Protein AF-A0A094WFV2-F1 (afdb_monomer_lite)

Foldseek 3Di:
DAPVVLLVVVLVVLLVCVVVVLCCQQPVVVDQAPVRVLVVQLPPCVRCVVVCVVCVVNVHHSVRSSVVSCVSCQLHNCVLVVLLVVLVVCVVVVVDDPVCNVSSVSSSVSSVRRND

Organism: NCBI:txid1218173

Secondary structure (DSSP, 8-state):
--HHHHHHHHHHHHHHTHHHHHHIIIII----SHHHHHHHHHH-HHHHHHHHHHHHHTT--HHHHHHHHHHHHGGGGGHHHHHHHHHHHHHHTT-S-GGGHHHHHHHHHHHHHTT-

pLDDT: mean 94.64, std 2.91, range [77.44, 97.62]

Radius of gyration: 16.58 Å; chains: 1; bounding box: 39×22×48 Å

Sequence (116 aa):
MIYEQFLKEVVNDFKALFNDFEEQVVKLRTVETFDEYFQQIVNDEDLIGEIYREAKRFGVQVTHFQTDLYKEVKDFKGLIRQRIQQIEQQLELGLIEQEKLFHAKTAQNLLRRSLG

Structure (mmCIF, N/CA/C/O backbone):
data_AF-A0A094WFV2-F1
#
_entry.id   AF-A0A094WFV2-F1
#
loop_
_atom_site.group_PDB
_atom_site.id
_atom_site.type_symbol
_atom_site.label_atom_id
_atom_site.label_alt_id
_atom_site.label_comp_id
_atom_site.label_asym_id
_atom_site.label_entity_id
_atom_site.label_seq_id
_atom_site.pdbx_PDB_ins_code
_atom_site.Cartn_x
_atom_site.Cartn_y
_atom_site.Cartn_z
_atom_site.occupancy
_atom_site.B_iso_or_equiv
_atom_site.auth_seq_id
_atom_site.auth_comp_id
_atom_site.auth_asym_id
_atom_site.auth_atom_id
_atom_site.pdbx_PDB_model_num
ATOM 1 N N . MET A 1 1 ? -11.347 -13.022 22.086 1.00 81.56 1 MET A N 1
ATOM 2 C CA . MET A 1 1 ? -10.407 -12.221 21.278 1.00 81.56 1 MET A CA 1
ATOM 3 C C . MET A 1 1 ? -10.186 -10.901 21.996 1.00 81.56 1 MET A C 1
ATOM 5 O O . MET A 1 1 ? -11.142 -10.418 22.587 1.00 81.56 1 MET A O 1
ATOM 9 N N . ILE A 1 2 ? -8.961 -10.376 22.021 1.00 93.06 2 ILE A N 1
ATOM 10 C CA . ILE A 1 2 ? -8.649 -9.027 22.539 1.00 93.06 2 ILE A CA 1
ATOM 11 C C . ILE A 1 2 ? -8.389 -8.075 21.365 1.00 93.06 2 ILE A C 1
ATOM 13 O O . ILE A 1 2 ? -8.126 -8.549 20.258 1.00 93.06 2 ILE A O 1
ATOM 17 N N . TYR A 1 3 ? -8.440 -6.761 21.599 1.00 94.69 3 TYR A N 1
ATOM 18 C CA . TYR A 1 3 ? -8.281 -5.746 20.549 1.00 94.69 3 TYR A CA 1
ATOM 19 C C . TYR A 1 3 ? -6.982 -5.918 19.751 1.00 94.69 3 TYR A C 1
ATOM 21 O O . TYR A 1 3 ? -6.995 -5.871 18.526 1.00 94.69 3 TYR A O 1
ATOM 29 N N . GLU A 1 4 ? -5.869 -6.215 20.418 1.00 94.44 4 GLU A N 1
ATOM 30 C CA . GLU A 1 4 ? -4.567 -6.399 19.773 1.00 94.44 4 GLU A CA 1
ATOM 31 C C . GLU A 1 4 ? -4.539 -7.616 18.843 1.00 94.44 4 GLU A C 1
ATOM 33 O O . GLU A 1 4 ? -3.803 -7.631 17.857 1.00 94.44 4 GLU A O 1
ATOM 38 N N . GLN A 1 5 ? -5.316 -8.655 19.154 1.00 95.12 5 GLN A N 1
ATOM 39 C CA . GLN A 1 5 ? -5.446 -9.818 18.282 1.00 95.12 5 GLN A CA 1
ATOM 40 C C . GLN A 1 5 ? -6.314 -9.483 17.065 1.00 95.12 5 GLN A C 1
ATOM 42 O O . GLN A 1 5 ? -5.911 -9.785 15.947 1.00 95.12 5 GLN A O 1
ATOM 47 N N . PHE A 1 6 ? -7.435 -8.793 17.280 1.00 95.94 6 PHE A N 1
ATOM 48 C CA . PHE A 1 6 ? -8.298 -8.305 16.205 1.00 95.94 6 PHE A CA 1
ATOM 49 C C . PHE A 1 6 ? -7.533 -7.394 15.232 1.00 95.94 6 PHE A C 1
ATOM 51 O O . PHE A 1 6 ? -7.544 -7.622 14.026 1.00 95.94 6 PHE A O 1
ATOM 58 N N . LEU A 1 7 ? -6.778 -6.418 15.748 1.00 96.25 7 LEU A N 1
ATOM 59 C CA . LEU A 1 7 ? -5.955 -5.533 14.925 1.00 96.25 7 LEU A CA 1
ATOM 60 C C . LEU A 1 7 ? -4.946 -6.325 14.083 1.00 96.25 7 LEU A C 1
ATOM 62 O O . LEU A 1 7 ? -4.776 -6.038 12.904 1.00 96.25 7 LEU A O 1
ATOM 66 N N . LYS A 1 8 ? -4.299 -7.350 14.651 1.00 95.38 8 LYS A N 1
ATOM 67 C CA . LYS A 1 8 ? -3.358 -8.203 13.905 1.00 95.38 8 LYS A CA 1
ATOM 68 C C . LYS A 1 8 ? -4.018 -8.975 12.767 1.00 95.38 8 LYS A C 1
ATOM 70 O O . LYS A 1 8 ? -3.378 -9.151 11.732 1.00 95.38 8 LYS A O 1
ATOM 75 N N . GLU A 1 9 ? -5.242 -9.455 12.962 1.00 94.88 9 GLU A N 1
ATOM 76 C CA . GLU A 1 9 ? -6.013 -10.138 11.918 1.00 94.88 9 GLU A CA 1
ATOM 77 C C . GLU A 1 9 ? -6.300 -9.165 10.770 1.00 94.88 9 GLU A C 1
ATOM 79 O O . GLU A 1 9 ? -5.876 -9.418 9.644 1.00 94.88 9 GLU A O 1
ATOM 84 N N . VAL A 1 10 ? -6.825 -7.977 11.083 1.00 94.94 10 VAL A N 1
ATOM 85 C CA . VAL A 1 10 ? -7.082 -6.934 10.077 1.00 94.94 10 VAL A CA 1
ATOM 86 C C . VAL A 1 10 ? -5.804 -6.504 9.353 1.00 94.94 10 VAL A C 1
ATOM 88 O O . VAL A 1 10 ? -5.805 -6.329 8.140 1.00 94.94 10 VAL A O 1
ATOM 91 N N . VAL A 1 11 ? -4.679 -6.363 10.060 1.00 94.81 11 VAL A N 1
ATOM 92 C CA . VAL A 1 11 ? -3.377 -6.034 9.450 1.00 94.81 11 VAL A CA 1
ATOM 93 C C . VAL A 1 11 ? -2.936 -7.103 8.448 1.00 94.81 11 VAL A C 1
ATOM 95 O O . VAL A 1 11 ? -2.280 -6.781 7.457 1.00 94.81 11 VAL A O 1
ATOM 98 N N . ASN A 1 12 ? -3.239 -8.378 8.693 1.00 93.25 12 ASN A N 1
ATOM 99 C CA . ASN A 1 12 ? -2.910 -9.444 7.751 1.00 93.25 12 ASN A CA 1
ATOM 100 C C . ASN A 1 12 ? -3.816 -9.409 6.521 1.00 93.25 12 ASN A C 1
ATOM 102 O O . ASN A 1 12 ? -3.295 -9.532 5.413 1.00 93.25 12 ASN A O 1
ATOM 106 N N . ASP A 1 13 ? -5.110 -9.156 6.703 1.00 91.50 13 ASP A N 1
ATOM 107 C CA . ASP A 1 13 ? -6.047 -8.979 5.592 1.00 91.50 13 ASP A CA 1
ATOM 108 C C . ASP A 1 13 ? -5.655 -7.769 4.737 1.00 91.50 13 ASP A C 1
ATOM 110 O O . ASP A 1 13 ? -5.592 -7.854 3.512 1.00 91.50 13 ASP A O 1
ATOM 114 N N . PHE A 1 14 ? -5.244 -6.670 5.373 1.00 92.69 14 PHE A N 1
ATOM 115 C CA . PHE A 1 14 ? -4.787 -5.476 4.670 1.00 92.69 14 PHE A CA 1
ATOM 116 C C . PHE A 1 14 ? -3.545 -5.744 3.810 1.00 92.69 14 PHE A C 1
ATOM 118 O O . PHE A 1 14 ? -3.427 -5.212 2.712 1.00 92.69 14 PHE A O 1
ATOM 125 N N . LYS A 1 15 ? -2.615 -6.605 4.246 1.00 89.88 15 LYS A N 1
ATOM 126 C CA . LYS A 1 15 ? -1.456 -6.986 3.411 1.00 89.88 15 LYS A CA 1
ATOM 127 C C . LYS A 1 15 ? -1.861 -7.712 2.135 1.00 89.88 15 LYS A C 1
ATOM 129 O O . LYS A 1 15 ? -1.152 -7.591 1.139 1.00 89.88 15 LYS A O 1
ATOM 134 N N . ALA A 1 16 ? -2.965 -8.458 2.153 1.00 91.50 16 ALA A N 1
ATOM 135 C CA . ALA A 1 16 ? -3.456 -9.144 0.963 1.00 91.50 16 ALA A CA 1
ATOM 136 C C . ALA A 1 16 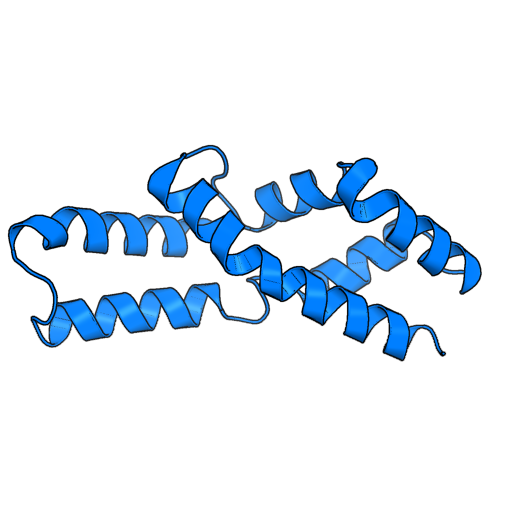? -3.871 -8.152 -0.141 1.00 91.50 16 ALA A C 1
ATOM 138 O O . ALA A 1 16 ? -3.805 -8.496 -1.320 1.00 91.50 16 ALA A O 1
ATOM 139 N N . LEU A 1 17 ? -4.191 -6.905 0.226 1.00 94.81 17 LEU A N 1
ATOM 140 C CA . LEU A 1 17 ? -4.513 -5.822 -0.707 1.00 94.81 17 LEU A CA 1
ATOM 141 C C . LEU A 1 17 ? -3.289 -5.269 -1.460 1.00 94.81 17 LEU A C 1
ATOM 143 O O . LEU A 1 17 ? -3.445 -4.461 -2.368 1.00 94.81 17 LEU A O 1
ATOM 147 N N . PHE A 1 18 ? -2.064 -5.711 -1.144 1.00 96.88 18 PHE A N 1
ATOM 148 C CA . PHE A 1 18 ? -0.855 -5.216 -1.811 1.00 96.88 18 PHE A CA 1
ATOM 149 C C . PHE A 1 18 ? -0.888 -5.389 -3.340 1.00 96.88 18 PHE A C 1
ATOM 151 O O . PHE A 1 18 ? -0.471 -4.493 -4.070 1.00 96.88 18 PHE A O 1
ATOM 158 N N . ASN A 1 19 ? -1.386 -6.527 -3.832 1.00 96.06 19 ASN A N 1
ATOM 159 C CA . ASN A 1 19 ? -1.443 -6.786 -5.274 1.00 96.06 19 ASN A CA 1
ATOM 160 C C . ASN A 1 19 ? -2.444 -5.864 -5.980 1.00 96.06 19 ASN A C 1
ATOM 162 O O . ASN A 1 19 ? -2.177 -5.416 -7.093 1.00 96.06 19 ASN A O 1
ATOM 166 N N . ASP A 1 20 ? -3.569 -5.576 -5.322 1.00 96.31 20 ASP A N 1
ATOM 167 C CA . ASP A 1 20 ? -4.555 -4.618 -5.819 1.00 96.31 20 ASP A CA 1
ATOM 168 C C . ASP A 1 20 ? -3.950 -3.210 -5.857 1.00 96.31 20 ASP A C 1
ATOM 170 O O . ASP A 1 20 ? -3.961 -2.559 -6.897 1.00 96.31 20 ASP A O 1
ATOM 174 N N . PHE A 1 21 ? -3.284 -2.784 -4.782 1.00 97.38 21 PHE A N 1
ATOM 175 C CA . PHE A 1 21 ? -2.538 -1.528 -4.764 1.00 97.38 21 PHE A CA 1
ATOM 176 C C . PHE A 1 21 ? -1.502 -1.426 -5.897 1.00 97.38 21 PHE A C 1
ATOM 178 O O . PHE A 1 21 ? -1.451 -0.411 -6.595 1.00 97.38 21 PHE A O 1
ATOM 185 N N . GLU A 1 22 ? -0.681 -2.461 -6.116 1.00 97.31 22 GLU A N 1
ATOM 186 C CA . GLU A 1 22 ? 0.305 -2.465 -7.206 1.00 97.31 22 GLU A CA 1
ATOM 187 C C . GLU A 1 22 ? -0.384 -2.324 -8.571 1.00 97.31 22 GLU A C 1
ATOM 189 O O . GLU A 1 22 ? 0.081 -1.570 -9.428 1.00 97.31 22 GLU A O 1
ATOM 194 N N . GLU A 1 23 ? -1.511 -3.001 -8.780 1.00 97.00 23 GLU A N 1
ATOM 195 C CA . GLU A 1 23 ? -2.301 -2.877 -10.002 1.00 97.00 23 GLU A CA 1
ATOM 196 C C . GLU A 1 23 ? -2.859 -1.462 -10.191 1.00 97.00 23 GLU A C 1
ATOM 198 O O . GLU A 1 23 ? -2.701 -0.882 -11.275 1.00 97.00 23 GLU A O 1
ATOM 203 N N . GLN A 1 24 ? -3.425 -0.875 -9.140 1.00 97.06 24 GLN A N 1
ATOM 204 C CA . GLN A 1 24 ? -3.963 0.481 -9.159 1.00 97.06 24 GLN A CA 1
ATOM 205 C C . GLN A 1 24 ? -2.885 1.534 -9.453 1.00 97.06 24 GLN A C 1
ATOM 207 O O . GLN A 1 24 ? -3.100 2.419 -10.284 1.00 97.06 24 GLN A O 1
ATOM 212 N N . VAL A 1 25 ? -1.693 1.402 -8.868 1.00 96.94 25 VAL A N 1
ATOM 213 C CA . VAL A 1 25 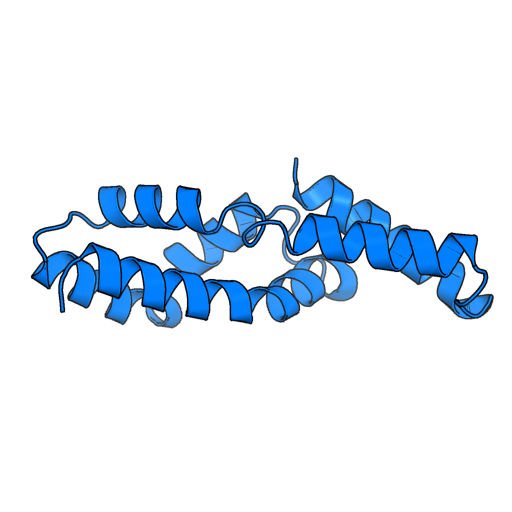? -0.574 2.343 -9.062 1.00 96.94 25 VAL A CA 1
ATOM 214 C C . VAL A 1 25 ? 0.120 2.159 -10.412 1.00 96.94 25 VAL A C 1
ATOM 216 O O . VAL A 1 25 ? 0.482 3.133 -11.076 1.00 96.94 25 VAL A O 1
ATOM 219 N N . VAL A 1 26 ? 0.359 0.916 -10.836 1.00 96.38 26 VAL A N 1
ATOM 220 C CA . VAL A 1 26 ? 1.230 0.625 -11.987 1.00 96.38 26 VAL A CA 1
ATOM 221 C C . VAL A 1 26 ? 0.444 0.512 -13.288 1.00 96.38 26 VAL A C 1
ATOM 223 O O . VAL A 1 26 ? 0.893 1.036 -14.317 1.00 96.38 26 VAL A O 1
ATOM 226 N N . LYS A 1 27 ? -0.708 -0.164 -13.268 1.00 94.06 27 LYS A N 1
ATOM 227 C CA . LYS A 1 27 ? -1.493 -0.445 -14.477 1.00 94.06 27 LYS A CA 1
ATOM 228 C C . LYS A 1 27 ? -2.620 0.557 -14.668 1.00 94.06 27 LYS A C 1
ATOM 230 O O . LYS A 1 27 ? -2.696 1.160 -15.734 1.00 94.06 27 LYS A O 1
ATOM 235 N N . LEU A 1 28 ? -3.469 0.729 -13.655 1.00 95.88 28 LEU A N 1
ATOM 236 C CA . LEU A 1 28 ? -4.707 1.505 -13.783 1.00 95.88 28 LEU A CA 1
ATOM 237 C C . LEU A 1 28 ? -4.486 3.011 -13.612 1.00 95.88 28 LEU A C 1
ATOM 239 O O . LEU A 1 28 ? -5.219 3.798 -14.201 1.00 95.88 28 LEU A O 1
ATOM 243 N N . ARG A 1 29 ? -3.449 3.407 -12.865 1.00 93.25 29 ARG A N 1
ATOM 244 C CA . ARG A 1 29 ? -3.120 4.807 -12.538 1.00 93.25 29 ARG A CA 1
ATOM 245 C C . ARG A 1 29 ? -4.257 5.538 -11.826 1.00 93.25 29 ARG A C 1
ATOM 247 O O . ARG A 1 29 ? -4.449 6.730 -12.038 1.00 93.25 29 ARG A O 1
ATOM 254 N N . THR A 1 30 ? -5.008 4.813 -11.006 1.00 95.38 30 THR A N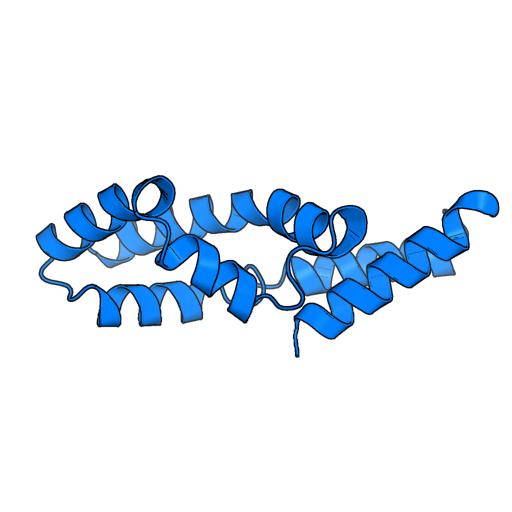 1
ATOM 255 C CA . THR A 1 30 ? -6.145 5.341 -10.237 1.00 95.38 30 THR A CA 1
ATOM 256 C C . THR A 1 30 ? -5.742 5.860 -8.864 1.00 95.38 30 THR A C 1
ATOM 258 O O . THR A 1 30 ? -6.522 6.573 -8.245 1.00 95.38 30 THR A O 1
ATOM 261 N N . VAL A 1 31 ? -4.540 5.504 -8.402 1.00 95.62 31 VAL A N 1
ATOM 262 C CA . VAL A 1 31 ? -3.961 5.930 -7.127 1.00 95.62 31 VAL A CA 1
ATOM 263 C C . VAL A 1 31 ? -2.483 6.255 -7.322 1.00 95.62 31 VAL A C 1
ATOM 265 O O . VAL A 1 31 ? -1.789 5.563 -8.075 1.00 95.62 31 VAL A O 1
ATOM 268 N N . GLU A 1 32 ? -1.985 7.287 -6.640 1.00 94.94 32 GLU A N 1
ATOM 269 C CA . GLU A 1 32 ? -0.577 7.688 -6.687 1.00 94.94 32 GLU A CA 1
ATOM 270 C C . GLU A 1 32 ? 0.231 7.245 -5.464 1.00 94.94 32 GLU A C 1
ATOM 272 O O . GLU A 1 32 ? 1.407 6.901 -5.617 1.00 94.94 32 GLU A O 1
ATOM 277 N N . THR A 1 33 ? -0.364 7.243 -4.266 1.00 96.75 33 THR A N 1
ATOM 278 C CA . THR A 1 33 ? 0.346 6.970 -3.002 1.00 96.75 33 THR A CA 1
ATOM 279 C C . THR A 1 33 ? -0.333 5.907 -2.147 1.00 96.75 33 THR A C 1
ATOM 281 O O . THR A 1 33 ? -1.527 5.635 -2.275 1.00 96.75 33 THR A O 1
ATOM 284 N N . PHE A 1 34 ? 0.432 5.298 -1.236 1.00 96.12 34 PHE A N 1
ATOM 285 C CA . PHE A 1 34 ? -0.137 4.415 -0.216 1.00 96.12 34 PHE A CA 1
ATOM 286 C C . PHE A 1 34 ? -1.183 5.144 0.637 1.00 96.12 34 PHE A C 1
ATOM 288 O O . PHE A 1 34 ? -2.212 4.562 0.967 1.00 96.12 34 PHE A O 1
ATOM 295 N N . ASP A 1 35 ? -0.935 6.409 0.975 1.00 96.44 35 ASP A N 1
ATOM 296 C CA . ASP A 1 35 ? -1.842 7.200 1.806 1.00 96.44 35 ASP A CA 1
ATOM 297 C C . ASP A 1 35 ? -3.186 7.420 1.108 1.00 96.44 35 ASP A C 1
ATOM 299 O O . ASP A 1 35 ? -4.233 7.247 1.730 1.00 96.44 35 ASP A O 1
ATOM 303 N N . GLU A 1 36 ? -3.172 7.730 -0.189 1.00 96.06 36 GLU A N 1
ATOM 304 C CA . GLU A 1 36 ? -4.387 7.838 -0.997 1.00 96.06 36 GLU A CA 1
ATOM 305 C C . GLU A 1 36 ? -5.134 6.500 -1.063 1.00 96.06 36 GLU A C 1
ATOM 307 O O . GLU A 1 36 ? -6.333 6.462 -0.789 1.00 96.06 36 GLU A O 1
ATOM 312 N N . TYR A 1 37 ? -4.428 5.396 -1.337 1.00 96.62 37 TYR A N 1
ATOM 313 C CA . TYR A 1 37 ? -5.023 4.056 -1.353 1.00 96.62 37 TYR A CA 1
ATOM 314 C C . TYR A 1 37 ? -5.678 3.716 -0.013 1.00 96.62 37 TYR A C 1
ATOM 316 O O . TYR A 1 37 ? -6.830 3.293 0.051 1.00 96.62 37 TYR A O 1
ATOM 324 N N . PHE A 1 38 ? -4.953 3.942 1.083 1.00 96.56 38 PHE A N 1
ATOM 325 C CA . PHE A 1 38 ? -5.446 3.695 2.427 1.00 96.56 38 PHE A CA 1
ATOM 326 C C . PHE A 1 38 ? -6.711 4.507 2.698 1.00 96.56 38 PHE A C 1
ATOM 328 O O . PHE A 1 38 ? -7.678 3.952 3.213 1.00 96.56 38 PHE A O 1
ATOM 335 N N . GLN A 1 39 ? -6.728 5.788 2.311 1.00 95.75 39 GLN A N 1
ATOM 336 C CA . GLN A 1 39 ? -7.909 6.640 2.438 1.00 95.75 39 GLN A CA 1
ATOM 337 C C . GLN A 1 39 ? -9.095 6.127 1.618 1.00 95.75 39 GLN A C 1
ATOM 339 O O . GLN A 1 39 ? -10.222 6.198 2.098 1.00 95.75 39 GLN A O 1
ATOM 344 N N . GLN A 1 40 ? -8.879 5.578 0.423 1.00 94.94 40 GLN A N 1
ATOM 345 C CA . GLN A 1 40 ? -9.964 4.964 -0.346 1.00 94.94 40 GLN A CA 1
ATOM 346 C C . GLN A 1 40 ? -10.560 3.760 0.398 1.00 94.94 40 GLN A C 1
ATOM 348 O O . GLN A 1 40 ? -11.769 3.718 0.600 1.00 94.94 40 GLN A O 1
ATOM 353 N N . ILE A 1 41 ? -9.722 2.852 0.911 1.00 94.94 41 ILE A N 1
ATOM 354 C CA . ILE A 1 41 ? -10.177 1.654 1.639 1.00 94.94 41 ILE A CA 1
ATOM 355 C C . ILE A 1 41 ? -10.918 2.002 2.936 1.00 94.94 41 ILE A C 1
ATOM 357 O O . ILE A 1 41 ? -11.957 1.424 3.234 1.00 94.94 41 ILE A O 1
ATOM 361 N N . VAL A 1 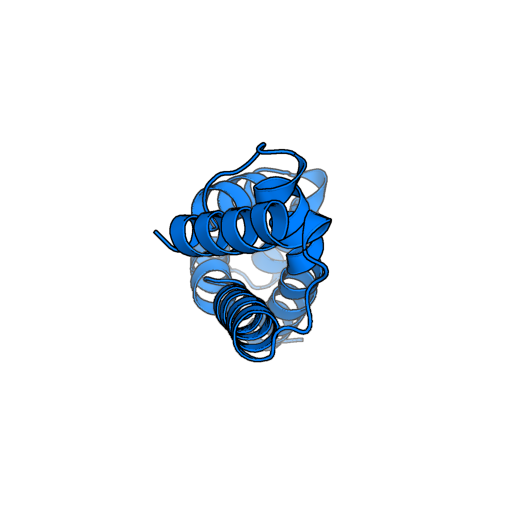42 ? -10.405 2.944 3.732 1.00 94.69 42 VAL A N 1
ATOM 362 C CA . VAL A 1 42 ? -11.021 3.313 5.025 1.00 94.69 42 VAL A CA 1
ATOM 363 C C . VAL A 1 42 ? -12.284 4.167 4.889 1.00 94.69 42 VAL A C 1
ATOM 365 O O . VAL A 1 42 ? -13.025 4.305 5.862 1.00 94.69 42 VAL A O 1
ATOM 368 N N . ASN A 1 43 ? -12.529 4.742 3.710 1.00 93.44 43 ASN A N 1
ATOM 369 C CA . ASN A 1 43 ? -13.759 5.472 3.402 1.00 93.44 43 ASN A CA 1
ATOM 370 C C . ASN A 1 43 ? -14.790 4.607 2.657 1.00 93.44 43 ASN A C 1
ATOM 372 O O . ASN A 1 43 ? -15.938 5.028 2.522 1.00 93.44 43 ASN A O 1
ATOM 376 N N . ASP A 1 44 ? -14.405 3.415 2.202 1.00 93.12 44 ASP A N 1
ATOM 377 C CA . ASP A 1 44 ? -15.298 2.444 1.580 1.00 93.12 44 ASP A CA 1
ATOM 378 C C . ASP A 1 44 ? -16.018 1.619 2.661 1.00 93.12 44 ASP A C 1
ATOM 380 O O . ASP A 1 44 ? -15.447 0.724 3.292 1.00 93.12 44 ASP A O 1
ATOM 384 N N . GLU A 1 45 ? -17.291 1.948 2.902 1.00 89.00 45 GLU A N 1
ATOM 385 C CA . GLU A 1 45 ? -18.111 1.290 3.924 1.00 89.00 45 GLU A CA 1
ATOM 386 C C . GLU A 1 45 ? -18.343 -0.201 3.631 1.00 89.00 45 GLU A C 1
ATOM 388 O O . GLU A 1 45 ? -18.448 -0.985 4.580 1.00 89.00 45 GLU A O 1
ATOM 393 N N . ASP A 1 46 ? -18.346 -0.612 2.360 1.00 90.38 46 ASP A N 1
ATOM 394 C CA . ASP A 1 46 ? -18.519 -2.015 1.979 1.00 90.38 46 ASP A CA 1
ATOM 395 C C . ASP A 1 46 ? -17.271 -2.838 2.332 1.00 90.38 46 ASP A C 1
ATOM 397 O O . ASP A 1 46 ? -17.385 -3.992 2.749 1.00 90.38 46 ASP A O 1
ATOM 401 N N . LEU A 1 47 ? -16.080 -2.239 2.236 1.00 86.81 47 LEU A N 1
ATOM 402 C CA . LEU A 1 47 ? -14.816 -2.907 2.561 1.00 86.81 47 LEU A CA 1
ATOM 403 C C . LEU A 1 47 ? -14.488 -2.895 4.060 1.00 86.81 47 LEU A C 1
ATOM 405 O O . LEU A 1 47 ? -14.032 -3.904 4.600 1.00 86.81 47 LEU A O 1
ATOM 409 N N . ILE A 1 48 ? -14.690 -1.768 4.752 1.00 92.94 48 ILE A N 1
ATOM 410 C CA . ILE A 1 48 ? -14.206 -1.582 6.134 1.00 92.94 48 ILE A CA 1
ATOM 411 C C . ILE A 1 48 ? -15.332 -1.545 7.184 1.00 92.94 48 ILE A C 1
ATOM 413 O O . ILE A 1 48 ? -15.068 -1.581 8.391 1.00 92.94 48 ILE A O 1
ATOM 417 N N . GLY A 1 49 ? -16.601 -1.476 6.776 1.00 92.50 49 GLY A N 1
ATOM 418 C CA . GLY A 1 49 ? -17.726 -1.235 7.686 1.00 92.50 49 GLY A CA 1
ATOM 419 C C . GLY A 1 49 ? -17.909 -2.320 8.752 1.00 92.50 49 GLY A C 1
ATOM 420 O O . GLY A 1 49 ? -18.220 -2.025 9.911 1.00 92.50 49 GLY A O 1
ATOM 421 N N . GLU A 1 50 ? -17.677 -3.590 8.411 1.00 93.12 50 GLU A N 1
ATOM 422 C CA . GLU A 1 50 ? -17.679 -4.696 9.382 1.00 93.12 50 GLU A CA 1
ATOM 423 C C . GLU A 1 50 ? -16.542 -4.582 10.396 1.00 93.12 50 GLU A C 1
ATOM 425 O O . GLU A 1 50 ? -16.780 -4.695 11.602 1.00 93.12 50 GLU A O 1
ATOM 430 N N . ILE A 1 51 ? -15.344 -4.240 9.926 1.00 94.50 51 ILE A N 1
ATOM 431 C CA . ILE A 1 51 ? -14.160 -4.023 10.760 1.00 94.50 51 ILE A CA 1
ATOM 432 C C . ILE A 1 51 ? -14.419 -2.887 11.761 1.00 94.50 51 ILE A C 1
ATOM 434 O O . ILE A 1 51 ? -14.120 -3.018 12.946 1.00 94.50 51 ILE A O 1
ATOM 438 N N . TYR A 1 52 ? -15.048 -1.786 11.340 1.00 95.81 52 TYR A N 1
ATOM 439 C CA . TYR A 1 52 ? -15.385 -0.680 12.246 1.00 95.81 52 TYR A CA 1
ATOM 440 C C . TYR A 1 52 ? -16.447 -1.031 13.275 1.00 95.81 52 TYR A C 1
ATOM 442 O O . TYR A 1 52 ? -16.376 -0.570 14.418 1.00 95.81 52 TYR A O 1
ATOM 450 N N . ARG A 1 53 ? -17.440 -1.841 12.900 1.00 95.12 53 ARG A N 1
ATOM 451 C CA . ARG A 1 53 ? -18.430 -2.344 13.858 1.00 95.12 53 ARG A CA 1
ATOM 452 C C . ARG A 1 53 ? -17.767 -3.225 14.911 1.00 95.12 53 ARG A C 1
ATOM 454 O O . ARG A 1 53 ? -18.088 -3.077 16.088 1.00 95.12 53 ARG A O 1
ATOM 461 N N . GLU A 1 54 ? -16.823 -4.070 14.513 1.00 94.75 54 GLU A N 1
ATOM 462 C CA . GLU A 1 54 ? -16.070 -4.915 15.440 1.00 94.75 54 GLU A CA 1
ATOM 463 C C . GLU A 1 54 ? -15.132 -4.088 16.336 1.00 94.75 54 GLU A C 1
ATOM 465 O O . GLU A 1 54 ? -15.170 -4.237 17.555 1.00 94.75 54 GLU A O 1
ATOM 470 N N . ALA A 1 55 ? -14.398 -3.112 15.790 1.00 94.69 55 ALA A N 1
ATOM 471 C CA . ALA A 1 55 ? -13.562 -2.195 16.574 1.00 94.69 55 ALA A CA 1
ATOM 472 C C . ALA A 1 55 ? -14.363 -1.466 17.674 1.00 94.69 55 ALA A C 1
ATOM 474 O O . ALA A 1 55 ? -13.921 -1.365 18.822 1.00 94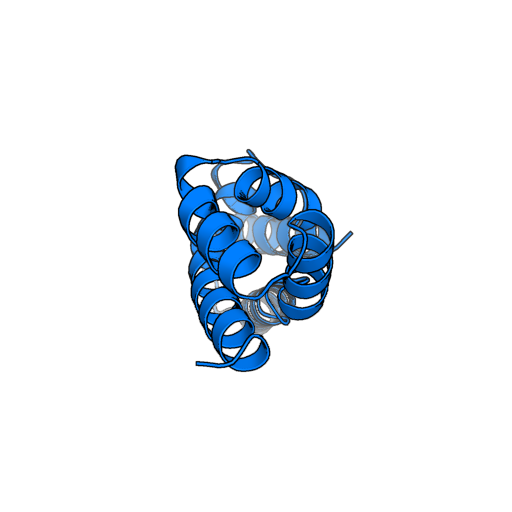.69 55 ALA A O 1
ATOM 475 N N . LYS A 1 56 ? -15.590 -1.026 17.359 1.00 95.06 56 LYS A N 1
ATOM 476 C CA . LYS A 1 56 ? -16.499 -0.409 18.339 1.00 95.06 56 LYS A CA 1
ATOM 477 C C . LYS A 1 56 ? -16.913 -1.372 19.458 1.00 95.06 56 LYS A C 1
ATOM 479 O O . LYS A 1 56 ? -17.099 -0.916 20.584 1.00 95.06 56 LYS A O 1
ATOM 484 N N . ARG A 1 57 ? -17.032 -2.683 19.200 1.00 95.50 57 ARG A N 1
ATOM 485 C CA . ARG A 1 57 ? -17.344 -3.694 20.238 1.00 95.50 57 ARG A CA 1
ATOM 486 C C . ARG A 1 57 ? -16.220 -3.842 21.262 1.00 95.50 57 ARG A C 1
ATOM 488 O O . ARG A 1 57 ? -16.498 -4.147 22.417 1.00 95.50 57 ARG A O 1
ATOM 495 N N . PHE A 1 58 ? -14.983 -3.547 20.869 1.00 94.62 58 PHE A N 1
ATOM 496 C CA . PHE A 1 58 ? -13.837 -3.441 21.775 1.00 94.62 58 PHE A CA 1
ATOM 497 C C . PHE A 1 58 ? -13.760 -2.099 22.525 1.00 94.62 58 PHE A C 1
ATOM 499 O O . PHE A 1 58 ? -12.833 -1.888 23.301 1.00 94.62 58 PHE A O 1
ATOM 506 N N . GLY A 1 59 ? -14.716 -1.184 22.318 1.00 95.25 59 GLY A N 1
ATOM 507 C CA . GLY A 1 59 ? -14.717 0.146 22.933 1.00 95.25 59 GLY A CA 1
ATOM 508 C C . GLY A 1 59 ? -13.773 1.149 22.261 1.00 95.25 59 GLY A C 1
ATOM 509 O O . GLY A 1 59 ? -13.520 2.215 22.822 1.00 95.25 59 GLY A O 1
ATOM 510 N N . VAL A 1 60 ? -13.259 0.836 21.067 1.00 95.81 60 VAL A N 1
ATOM 511 C CA . VAL A 1 60 ? -12.316 1.688 20.333 1.00 95.81 60 VAL A CA 1
ATOM 512 C C . VAL A 1 60 ? -13.069 2.616 19.380 1.00 95.81 60 VAL A C 1
ATOM 514 O O . VAL A 1 60 ? -13.970 2.204 18.646 1.00 95.81 60 VAL A O 1
ATOM 517 N N . GLN A 1 61 ? -12.706 3.901 19.387 1.00 95.88 61 GLN A N 1
ATOM 518 C CA . GLN A 1 61 ? -13.238 4.867 18.426 1.00 95.88 61 GLN A CA 1
ATOM 519 C C . GLN A 1 61 ? -12.674 4.591 17.029 1.00 95.88 61 GLN A C 1
ATOM 521 O O . GLN A 1 61 ? -11.494 4.283 16.888 1.00 95.88 61 GLN A O 1
ATOM 526 N N . VAL A 1 62 ? -13.488 4.766 15.984 1.00 93.69 62 VAL A N 1
ATOM 527 C CA . VAL A 1 62 ? -13.081 4.490 14.590 1.00 93.69 62 VAL A CA 1
ATOM 528 C C . VAL A 1 62 ? -11.821 5.261 14.195 1.00 93.69 62 VAL A C 1
ATOM 530 O O . VAL A 1 62 ? -10.917 4.686 13.607 1.00 93.69 62 VAL A O 1
ATOM 533 N N . THR A 1 63 ? -11.720 6.531 14.579 1.00 95.25 63 THR A N 1
ATOM 534 C CA . THR A 1 63 ? -10.544 7.372 14.307 1.00 95.25 63 THR A CA 1
ATOM 535 C C . THR A 1 63 ? -9.275 6.845 14.982 1.00 95.25 63 THR A C 1
ATOM 537 O O . THR A 1 63 ? -8.192 6.876 14.395 1.00 95.25 63 THR A O 1
ATOM 540 N N . HIS A 1 64 ? -9.402 6.316 16.202 1.00 96.69 64 HIS A N 1
ATOM 541 C CA . HIS A 1 64 ? -8.302 5.671 16.917 1.00 96.69 64 HIS A CA 1
ATOM 542 C C . HIS A 1 64 ? -7.882 4.381 16.206 1.00 96.69 64 HIS A C 1
ATOM 544 O O . HIS A 1 64 ? -6.705 4.197 15.916 1.00 96.69 64 HIS A O 1
ATOM 550 N N . PHE A 1 65 ? -8.851 3.542 15.836 1.00 96.56 65 PHE A N 1
ATOM 551 C CA . PHE A 1 65 ? -8.596 2.313 15.093 1.00 96.56 65 PHE A CA 1
ATOM 552 C C . PHE A 1 65 ? -7.933 2.574 13.732 1.00 96.56 65 PHE A C 1
ATOM 554 O O . PHE A 1 65 ? -6.950 1.923 13.403 1.00 96.56 65 PHE A O 1
ATOM 561 N N . GLN A 1 66 ? -8.412 3.554 12.958 1.00 96.50 66 GLN A N 1
ATOM 562 C CA . GLN A 1 66 ? -7.791 3.966 11.692 1.00 96.50 66 GLN A CA 1
ATOM 563 C C . GLN A 1 66 ? -6.328 4.375 11.891 1.00 96.50 66 GLN A C 1
ATOM 565 O O . GLN A 1 66 ? -5.469 4.004 11.095 1.00 96.50 66 GLN A O 1
ATOM 570 N N . THR A 1 67 ? -6.041 5.110 12.968 1.00 97.25 67 THR A N 1
ATOM 571 C CA . THR A 1 67 ? -4.681 5.542 13.310 1.00 97.25 67 THR A CA 1
ATOM 572 C C . THR A 1 67 ? -3.783 4.354 13.656 1.00 97.25 67 THR A C 1
ATOM 574 O O . THR A 1 67 ? -2.639 4.300 13.204 1.00 97.25 67 THR A O 1
ATOM 577 N N . ASP A 1 68 ? -4.282 3.406 14.447 1.00 97.25 68 ASP A N 1
ATOM 578 C CA . ASP A 1 68 ? -3.546 2.192 14.804 1.00 97.25 68 ASP A CA 1
ATOM 579 C C . ASP A 1 68 ? -3.303 1.303 13.585 1.00 97.25 68 ASP A C 1
ATOM 581 O O . ASP A 1 68 ? -2.173 0.881 13.341 1.00 97.25 68 ASP A O 1
ATOM 585 N N . LEU A 1 69 ? -4.342 1.084 12.777 1.00 96.44 69 LEU A N 1
ATOM 586 C CA . LEU A 1 69 ? -4.255 0.309 11.548 1.00 96.44 69 LEU A CA 1
ATOM 587 C C . LEU A 1 69 ? -3.228 0.925 10.598 1.00 96.44 69 LEU A C 1
ATOM 589 O O . LEU A 1 69 ? -2.320 0.223 10.161 1.00 96.44 69 LEU A O 1
ATOM 593 N N . TYR A 1 70 ? -3.311 2.234 10.341 1.00 96.88 70 TYR A N 1
ATOM 594 C CA . TYR A 1 70 ? -2.376 2.940 9.464 1.00 96.88 70 TYR A CA 1
ATOM 595 C C . TYR A 1 70 ? -0.918 2.742 9.898 1.00 96.88 70 TYR A C 1
ATOM 597 O O . TYR A 1 70 ? -0.066 2.441 9.066 1.00 96.88 70 TYR A O 1
ATOM 605 N N . LYS A 1 71 ? -0.616 2.850 11.200 1.00 95.88 71 LYS A N 1
ATOM 606 C CA . LYS A 1 71 ? 0.746 2.630 11.721 1.00 95.88 71 LYS A CA 1
ATOM 607 C C . LYS A 1 71 ? 1.256 1.215 11.451 1.00 95.88 71 LYS A C 1
ATOM 609 O O . LYS A 1 71 ? 2.429 1.050 11.131 1.00 95.88 71 LYS A O 1
ATOM 614 N N . GLU A 1 72 ? 0.392 0.213 11.578 1.00 95.56 72 GLU A N 1
ATOM 615 C CA . GLU A 1 72 ? 0.758 -1.195 11.391 1.00 95.56 72 GLU A CA 1
ATOM 616 C C . GLU A 1 72 ? 0.861 -1.606 9.916 1.00 95.56 72 GLU A C 1
ATOM 618 O O . GLU A 1 72 ? 1.647 -2.498 9.576 1.00 95.56 72 GLU A O 1
ATOM 623 N N . VAL A 1 73 ? 0.075 -0.972 9.037 1.00 95.38 73 VAL A N 1
ATOM 624 C CA . VAL A 1 73 ? 0.009 -1.318 7.608 1.00 95.38 73 VAL A CA 1
ATOM 625 C C . VAL A 1 73 ? 0.785 -0.376 6.701 1.00 95.38 73 VAL A C 1
ATOM 627 O O . VAL A 1 73 ? 0.870 -0.673 5.512 1.00 95.38 73 VAL A O 1
ATOM 630 N N . LYS A 1 74 ? 1.361 0.723 7.212 1.00 94.25 74 LYS A N 1
ATOM 631 C CA . LYS A 1 74 ? 2.094 1.696 6.389 1.00 94.25 74 LYS A CA 1
ATOM 632 C C . LYS A 1 74 ? 3.103 1.009 5.467 1.00 94.25 74 LYS A C 1
ATOM 634 O O . LYS A 1 74 ? 3.832 0.102 5.880 1.00 94.25 74 LYS A O 1
ATOM 639 N N . ASP A 1 75 ? 3.104 1.423 4.202 1.00 90.69 75 ASP A N 1
ATOM 640 C CA . ASP A 1 75 ? 3.895 0.834 3.116 1.00 90.69 75 ASP A CA 1
ATOM 641 C C . ASP A 1 75 ? 3.655 -0.682 2.932 1.00 90.69 75 ASP A C 1
ATOM 643 O O . ASP A 1 75 ? 4.566 -1.428 2.552 1.00 90.69 75 ASP A O 1
ATOM 647 N N . PHE A 1 76 ? 2.456 -1.167 3.272 1.00 93.88 76 PHE A N 1
ATOM 648 C CA . PHE A 1 76 ? 2.114 -2.590 3.380 1.00 93.88 76 PHE A CA 1
ATOM 649 C C . PHE A 1 76 ? 3.115 -3.380 4.234 1.00 93.88 76 PHE A C 1
ATOM 651 O O . PHE A 1 76 ? 3.524 -4.487 3.882 1.00 93.88 76 PHE A O 1
ATOM 658 N N . LYS A 1 77 ? 3.571 -2.794 5.348 1.00 91.50 77 LYS A N 1
ATOM 659 C CA . LYS A 1 77 ? 4.615 -3.367 6.213 1.00 91.50 77 LYS A CA 1
ATOM 660 C C . LYS A 1 77 ? 5.920 -3.669 5.452 1.00 91.50 77 LYS A C 1
ATOM 662 O O . LYS A 1 77 ? 6.602 -4.656 5.720 1.00 91.50 77 LYS A O 1
ATOM 667 N N . GLY A 1 78 ? 6.266 -2.812 4.490 1.00 93.50 78 GLY A N 1
ATOM 668 C CA . GLY A 1 78 ? 7.499 -2.889 3.704 1.00 93.50 78 GLY A CA 1
ATOM 669 C C . GLY A 1 78 ? 7.396 -3.672 2.392 1.00 93.50 78 GLY A C 1
ATOM 670 O O . GLY A 1 78 ? 8.391 -3.727 1.665 1.00 93.50 78 GLY A O 1
ATOM 671 N N . LEU A 1 79 ? 6.230 -4.227 2.039 1.00 95.75 79 LEU A N 1
ATOM 672 C CA . LEU A 1 79 ? 6.051 -4.973 0.784 1.00 95.75 79 LEU A CA 1
ATOM 673 C C . LEU A 1 79 ? 6.328 -4.113 -0.458 1.00 95.75 79 LEU A C 1
ATOM 675 O O . LEU A 1 79 ? 6.951 -4.599 -1.401 1.00 95.75 79 LEU A O 1
ATOM 679 N N . ILE A 1 80 ? 5.988 -2.817 -0.431 1.00 96.31 80 ILE A N 1
ATOM 680 C CA . ILE A 1 80 ? 6.318 -1.886 -1.527 1.00 96.31 80 ILE A CA 1
ATOM 681 C C . ILE A 1 80 ? 7.839 -1.840 -1.752 1.00 96.31 80 ILE A C 1
ATOM 683 O O . ILE A 1 80 ? 8.320 -1.968 -2.878 1.00 96.31 80 ILE A O 1
ATOM 687 N N . ARG A 1 81 ? 8.622 -1.717 -0.671 1.00 96.81 81 ARG A N 1
ATOM 688 C CA . ARG A 1 81 ? 10.094 -1.659 -0.733 1.00 96.81 81 ARG A CA 1
ATOM 689 C C . ARG A 1 81 ? 10.688 -2.975 -1.219 1.00 96.81 81 ARG A C 1
ATOM 691 O O . ARG A 1 81 ? 11.573 -2.965 -2.072 1.00 96.81 81 ARG A O 1
ATOM 698 N N . GLN A 1 82 ? 10.169 -4.096 -0.720 1.00 97.06 82 GLN A N 1
ATOM 699 C CA . GLN A 1 82 ? 10.573 -5.425 -1.169 1.00 97.06 82 GLN A CA 1
ATOM 700 C C . GLN A 1 82 ? 10.326 -5.597 -2.672 1.00 97.06 82 GLN A C 1
ATOM 702 O O . GLN A 1 82 ? 11.191 -6.101 -3.386 1.00 97.06 82 GLN A O 1
ATOM 707 N N . ARG A 1 83 ? 9.180 -5.131 -3.174 1.00 97.31 83 ARG A N 1
ATOM 708 C CA . ARG A 1 83 ? 8.843 -5.204 -4.596 1.00 97.31 83 ARG A CA 1
ATOM 709 C C . ARG A 1 83 ? 9.758 -4.344 -5.465 1.00 97.31 83 ARG A C 1
ATOM 711 O O . ARG A 1 83 ? 10.237 -4.817 -6.493 1.00 97.31 83 ARG A O 1
ATOM 718 N N . ILE A 1 84 ? 10.065 -3.120 -5.033 1.00 97.56 84 ILE A N 1
ATOM 719 C CA . ILE A 1 84 ? 11.040 -2.242 -5.702 1.00 97.56 84 ILE A CA 1
ATOM 720 C C . ILE A 1 84 ? 12.402 -2.934 -5.821 1.00 97.56 84 ILE A C 1
ATOM 722 O O . ILE A 1 84 ? 12.995 -2.924 -6.900 1.00 97.56 84 ILE A O 1
ATOM 726 N N . GLN A 1 85 ? 12.871 -3.561 -4.737 1.00 97.62 85 GLN A N 1
ATOM 727 C CA . GLN A 1 85 ? 14.148 -4.275 -4.706 1.00 97.62 85 GLN A CA 1
ATOM 728 C C . GLN A 1 85 ? 14.148 -5.504 -5.625 1.00 97.62 85 GLN A C 1
ATOM 730 O O . GLN A 1 85 ? 15.137 -5.760 -6.304 1.00 97.62 85 GLN A O 1
ATOM 735 N N . GLN A 1 86 ? 13.041 -6.248 -5.693 1.00 97.12 86 GLN A N 1
ATOM 736 C CA . GLN A 1 86 ? 12.905 -7.370 -6.627 1.00 97.12 86 GLN A CA 1
ATOM 737 C C . GLN A 1 86 ? 13.027 -6.914 -8.083 1.00 97.12 86 GLN A C 1
ATOM 739 O O . GLN A 1 86 ? 13.744 -7.542 -8.859 1.00 97.12 86 GLN A O 1
ATOM 744 N N . ILE A 1 87 ? 12.358 -5.817 -8.454 1.00 96.38 87 ILE A N 1
ATOM 745 C CA . ILE A 1 87 ? 12.449 -5.263 -9.812 1.00 96.38 87 ILE A CA 1
ATOM 746 C C . ILE A 1 87 ? 13.880 -4.788 -10.099 1.00 96.38 87 ILE A C 1
ATOM 748 O O . ILE A 1 87 ? 14.407 -5.047 -11.177 1.00 96.38 87 ILE A O 1
ATOM 752 N N . GLU A 1 88 ? 14.525 -4.131 -9.133 1.00 96.44 88 GLU A N 1
ATOM 753 C CA . GLU A 1 88 ? 15.914 -3.666 -9.240 1.00 96.44 88 GLU A CA 1
ATOM 754 C C . GLU A 1 88 ? 16.884 -4.821 -9.511 1.00 96.44 88 GLU A C 1
ATOM 756 O O . GLU A 1 88 ? 17.611 -4.793 -10.500 1.00 96.44 88 GLU A O 1
ATOM 761 N N . GLN A 1 89 ? 16.809 -5.890 -8.716 1.00 97.25 89 GLN A N 1
ATOM 762 C CA . GLN A 1 89 ? 17.634 -7.085 -8.904 1.00 97.25 89 GLN A CA 1
ATOM 763 C C . GLN A 1 89 ? 17.391 -7.751 -10.261 1.00 97.25 89 GLN A C 1
ATOM 765 O O . GLN A 1 89 ? 18.335 -8.166 -10.927 1.00 97.25 89 GLN A O 1
ATOM 770 N N . GLN A 1 90 ? 16.135 -7.845 -10.705 1.00 96.06 90 GLN A N 1
ATOM 771 C CA . GLN A 1 90 ? 15.809 -8.413 -12.016 1.00 96.06 90 GLN A CA 1
ATOM 772 C C . GLN A 1 90 ? 16.369 -7.572 -13.173 1.00 96.06 90 GLN A C 1
ATOM 774 O O . GLN A 1 90 ? 16.793 -8.136 -14.183 1.00 96.06 90 GLN A O 1
ATOM 779 N N . LEU A 1 91 ? 16.394 -6.243 -13.028 1.00 93.81 91 LEU A N 1
ATOM 780 C CA . LEU A 1 91 ? 17.001 -5.331 -13.999 1.00 93.81 91 LEU A CA 1
ATOM 781 C C . LEU A 1 91 ? 18.528 -5.474 -14.031 1.00 93.81 91 LEU A C 1
ATOM 783 O O . LEU A 1 91 ? 19.096 -5.572 -15.116 1.00 93.81 91 LEU A O 1
ATOM 787 N N . GLU A 1 92 ? 19.186 -5.509 -12.870 1.00 94.56 92 GLU A N 1
ATOM 788 C CA . GLU A 1 92 ? 20.647 -5.645 -12.752 1.00 94.56 92 GLU A CA 1
ATOM 789 C C . GLU A 1 92 ? 21.157 -6.982 -13.293 1.00 94.56 92 GLU A C 1
ATOM 791 O O . GLU A 1 92 ? 22.164 -7.031 -13.997 1.00 94.56 92 GLU A O 1
ATOM 796 N N . LEU A 1 93 ? 20.433 -8.066 -13.007 1.00 96.00 93 LEU A N 1
ATOM 797 C CA . LEU A 1 93 ? 20.759 -9.411 -13.476 1.00 96.00 93 LEU A CA 1
ATOM 798 C C . LEU A 1 93 ? 20.373 -9.651 -14.946 1.00 96.00 93 LEU A C 1
ATOM 800 O O . LEU A 1 93 ? 20.620 -10.737 -15.466 1.00 96.00 93 LEU A O 1
ATOM 804 N N . GLY A 1 94 ? 19.747 -8.677 -15.619 1.00 92.94 94 GLY A N 1
ATOM 805 C CA . GLY A 1 94 ? 19.302 -8.820 -17.008 1.00 92.94 94 GLY A CA 1
ATOM 806 C C . GLY A 1 94 ? 18.218 -9.887 -17.201 1.00 92.94 94 GLY A C 1
ATOM 807 O O . GLY A 1 94 ? 18.108 -10.462 -18.279 1.00 92.94 94 GLY A O 1
ATOM 808 N N . LEU A 1 95 ? 17.421 -10.167 -16.164 1.00 93.12 95 LEU A N 1
ATOM 809 C CA . LEU A 1 95 ? 16.370 -11.196 -16.177 1.00 93.12 95 LEU A CA 1
ATOM 810 C C . LEU A 1 95 ? 15.069 -10.722 -16.841 1.00 93.12 95 LEU A C 1
ATOM 812 O O . LEU A 1 95 ? 14.133 -11.504 -16.998 1.00 93.12 95 LEU A O 1
ATOM 816 N N . ILE A 1 96 ? 14.989 -9.441 -17.203 1.00 90.75 96 ILE A N 1
ATOM 817 C CA . ILE A 1 96 ? 13.835 -8.834 -17.866 1.00 90.75 96 ILE A CA 1
ATOM 818 C C . ILE A 1 96 ? 14.123 -8.716 -19.361 1.00 90.75 96 ILE A C 1
ATOM 820 O O . ILE A 1 96 ? 15.107 -8.099 -19.767 1.00 90.75 96 ILE A O 1
ATOM 824 N N . GLU A 1 97 ? 13.227 -9.271 -20.176 1.00 91.06 97 GLU A N 1
A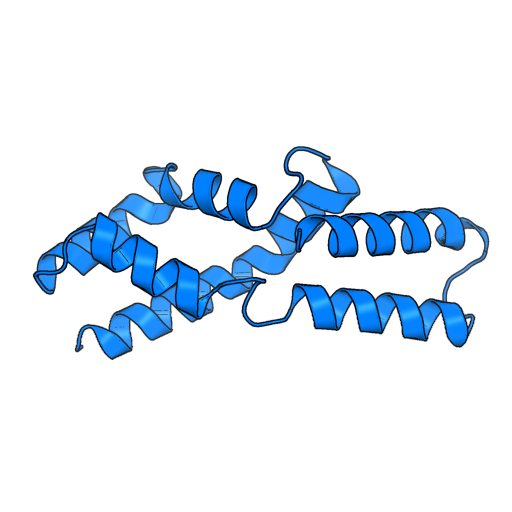TOM 825 C CA . GLU A 1 97 ? 13.274 -9.167 -21.637 1.00 91.06 97 GLU A CA 1
ATOM 826 C C . GLU A 1 97 ? 13.314 -7.703 -22.096 1.00 91.06 97 GLU A C 1
ATOM 828 O O . GLU A 1 97 ? 12.656 -6.834 -21.516 1.00 91.06 97 GLU A O 1
ATOM 833 N N . GLN A 1 98 ? 14.050 -7.429 -23.176 1.00 88.31 98 GLN A N 1
ATOM 834 C CA . GLN A 1 98 ? 14.305 -6.065 -23.650 1.00 88.31 98 GLN A CA 1
ATOM 835 C C . GLN A 1 98 ? 13.017 -5.254 -23.883 1.00 88.31 98 GLN A C 1
ATOM 837 O O . GLN A 1 98 ? 12.950 -4.080 -23.521 1.00 88.31 98 GLN A O 1
ATOM 842 N N . GLU A 1 99 ? 11.978 -5.895 -24.418 1.00 91.44 99 GLU A N 1
ATOM 843 C CA . GLU A 1 99 ? 10.654 -5.306 -24.665 1.00 91.44 99 GLU A CA 1
ATOM 844 C C . GLU A 1 99 ? 9.892 -4.913 -23.384 1.00 91.44 99 GLU A C 1
ATOM 846 O O . GLU A 1 99 ? 9.064 -4.004 -23.404 1.00 91.44 99 GLU A O 1
ATOM 851 N N . LYS A 1 100 ? 10.211 -5.530 -22.239 1.00 93.06 100 LYS A N 1
ATOM 852 C CA . LYS A 1 100 ? 9.583 -5.268 -20.932 1.00 93.06 100 LYS A CA 1
ATOM 853 C C . LYS A 1 100 ? 10.391 -4.317 -20.048 1.00 93.06 100 LYS A C 1
ATOM 855 O O . LYS A 1 100 ? 9.876 -3.859 -19.027 1.00 93.06 100 LYS A O 1
ATOM 860 N N . LEU A 1 101 ? 11.623 -3.967 -20.432 1.00 92.69 101 LEU A N 1
ATOM 861 C CA . LEU A 1 101 ? 12.509 -3.109 -19.632 1.00 92.69 101 LEU A CA 1
ATOM 862 C C . LEU A 1 101 ? 11.894 -1.747 -19.314 1.00 92.69 101 LEU A C 1
ATOM 864 O O . LEU A 1 101 ? 12.008 -1.271 -18.184 1.00 92.69 101 LEU A O 1
ATOM 868 N N . PHE A 1 102 ? 11.251 -1.115 -20.300 1.00 93.81 102 PHE A N 1
ATOM 869 C CA . PHE A 1 102 ? 10.593 0.174 -20.093 1.00 93.81 102 PHE A CA 1
ATOM 870 C C . PHE A 1 102 ? 9.501 0.056 -19.026 1.00 93.81 102 PHE A C 1
ATOM 872 O O . PHE A 1 102 ? 9.523 0.793 -18.044 1.00 93.81 102 PHE A O 1
ATOM 879 N N . HIS A 1 103 ? 8.617 -0.937 -19.156 1.00 93.81 103 HIS A N 1
ATOM 880 C CA . HIS A 1 103 ? 7.537 -1.182 -18.202 1.00 93.81 103 HIS A CA 1
ATOM 881 C C . HIS A 1 103 ? 8.052 -1.475 -16.791 1.00 93.81 103 HIS A C 1
ATOM 883 O O . HIS A 1 103 ? 7.531 -0.909 -15.833 1.00 93.81 103 HIS A O 1
ATOM 889 N N . ALA A 1 104 ? 9.096 -2.295 -16.654 1.00 94.38 104 ALA A N 1
ATOM 890 C CA . ALA A 1 104 ? 9.694 -2.607 -15.358 1.00 94.38 104 ALA A CA 1
ATOM 891 C C . ALA A 1 104 ? 10.281 -1.363 -14.672 1.00 94.38 104 ALA A C 1
ATOM 893 O O . ALA A 1 104 ? 10.000 -1.110 -13.501 1.00 94.38 104 ALA A O 1
ATOM 894 N N . LYS A 1 105 ? 11.033 -0.534 -15.409 1.00 96.31 105 LYS A N 1
ATOM 895 C CA . LYS A 1 105 ? 11.574 0.735 -14.889 1.00 96.31 105 LYS A CA 1
ATOM 896 C C . LYS A 1 105 ? 10.464 1.713 -14.511 1.00 96.31 105 LYS A C 1
ATOM 898 O O . LYS A 1 105 ? 10.536 2.367 -13.473 1.00 96.31 105 LYS A O 1
ATOM 903 N N . THR A 1 106 ? 9.420 1.804 -15.331 1.00 96.00 106 THR A N 1
ATOM 904 C CA . THR A 1 106 ? 8.251 2.635 -15.038 1.00 96.00 106 THR A CA 1
ATOM 905 C C . THR A 1 106 ? 7.537 2.161 -13.774 1.00 96.00 106 THR A C 1
ATOM 907 O O . THR A 1 106 ? 7.272 2.986 -12.905 1.00 96.00 106 THR A O 1
ATOM 910 N N . ALA A 1 107 ? 7.280 0.859 -13.631 1.00 95.88 107 ALA A N 1
ATOM 911 C CA . ALA A 1 107 ? 6.667 0.278 -12.438 1.00 95.88 107 ALA A CA 1
ATOM 912 C C . ALA A 1 107 ? 7.494 0.569 -11.178 1.00 95.88 107 ALA A C 1
ATOM 914 O O . ALA A 1 107 ? 6.958 1.070 -10.192 1.00 95.88 107 ALA A O 1
ATOM 915 N N . GLN A 1 108 ? 8.813 0.352 -11.241 1.00 97.31 108 GLN A N 1
ATOM 916 C CA . GLN A 1 108 ? 9.728 0.661 -10.143 1.00 97.31 108 GLN A CA 1
ATOM 917 C C . GLN A 1 108 ? 9.632 2.133 -9.719 1.00 97.31 108 GLN A C 1
ATOM 919 O O . GLN A 1 108 ? 9.521 2.429 -8.531 1.00 97.31 108 GLN A O 1
ATOM 924 N N . ASN A 1 109 ? 9.656 3.060 -10.680 1.00 96.94 109 ASN A N 1
ATOM 925 C CA . ASN A 1 109 ? 9.579 4.492 -10.396 1.00 96.94 109 ASN A CA 1
ATOM 926 C C . ASN A 1 109 ? 8.251 4.889 -9.743 1.00 96.94 109 ASN A C 1
ATOM 928 O O . ASN A 1 109 ? 8.239 5.750 -8.867 1.00 96.94 109 ASN A O 1
ATOM 932 N N . LEU A 1 110 ? 7.142 4.270 -10.140 1.00 97.12 110 LEU A N 1
ATOM 933 C CA . LEU A 1 110 ? 5.828 4.567 -9.566 1.00 97.12 110 LEU A CA 1
ATOM 934 C C . LEU A 1 110 ? 5.699 4.045 -8.148 1.00 97.12 110 LEU A C 1
ATOM 936 O O . LEU A 1 110 ? 5.297 4.798 -7.273 1.00 97.12 110 LEU A O 1
ATOM 940 N N . LEU A 1 111 ? 6.138 2.811 -7.904 1.00 97.06 111 LEU A N 1
ATOM 941 C CA . LEU A 1 111 ? 6.182 2.251 -6.556 1.00 97.06 111 LEU A CA 1
ATOM 942 C C . LEU A 1 111 ? 7.115 3.055 -5.636 1.00 97.06 111 LEU A C 1
ATOM 944 O O . LEU A 1 111 ? 6.843 3.205 -4.451 1.00 97.06 111 LEU A O 1
ATOM 948 N N . ARG A 1 112 ? 8.217 3.615 -6.161 1.00 97.31 112 ARG A N 1
ATOM 949 C CA . ARG A 1 112 ? 9.071 4.537 -5.388 1.00 97.31 112 ARG A CA 1
ATOM 950 C C . ARG A 1 112 ? 8.338 5.831 -5.043 1.00 97.31 112 ARG A C 1
ATOM 952 O O . ARG A 1 112 ? 8.464 6.302 -3.918 1.00 97.31 112 ARG A O 1
ATOM 959 N N . ARG A 1 113 ? 7.592 6.402 -5.992 1.00 95.56 113 ARG A N 1
ATOM 960 C CA . ARG A 1 113 ? 6.792 7.614 -5.764 1.00 95.56 113 ARG A CA 1
ATOM 961 C C . ARG A 1 113 ? 5.654 7.379 -4.780 1.00 95.56 113 ARG A C 1
ATOM 963 O O . ARG A 1 113 ? 5.364 8.275 -4.003 1.00 95.56 113 ARG A O 1
ATOM 970 N N . SER A 1 114 ? 5.066 6.186 -4.768 1.00 96.25 114 SER A N 1
ATOM 971 C CA . SER A 1 114 ? 3.923 5.883 -3.909 1.00 96.25 114 SER A CA 1
ATOM 972 C C . SER A 1 114 ? 4.259 5.774 -2.417 1.00 96.25 114 SER A C 1
ATOM 974 O O . SER A 1 114 ? 3.348 5.649 -1.603 1.00 96.25 114 SER A O 1
ATOM 976 N N . LEU A 1 115 ? 5.551 5.780 -2.067 1.00 93.94 115 LEU A N 1
ATOM 977 C CA . LEU A 1 115 ? 6.057 5.877 -0.692 1.00 93.94 115 LEU A CA 1
ATOM 978 C C . LEU A 1 115 ? 6.131 7.327 -0.171 1.00 93.94 115 LEU A C 1
ATOM 980 O O . LEU A 1 115 ? 6.445 7.516 1.006 1.00 93.94 115 LEU A O 1
ATOM 984 N N . GLY A 1 116 ? 5.984 8.315 -1.063 1.00 77.44 116 GLY A N 1
ATOM 985 C CA . GLY A 1 116 ? 6.170 9.746 -0.798 1.00 77.44 116 GLY A CA 1
ATOM 986 C C . GLY A 1 116 ? 4.985 10.414 -0.125 1.00 77.44 116 GLY A C 1
ATOM 987 O O . GLY A 1 116 ? 3.840 9.998 -0.404 1.00 77.44 116 GLY A O 1
#